Protein AF-A0A9E7PGQ9-F1 (afdb_monomer)

Secondary structure (DSSP, 8-state):
------S----S-SS-----TT---EEEEEP-STT--TTEEEEE-TTS-EEEEEGGG-

Foldseek 3Di:
DDDDDPDDDDDPCPDADDDDPPFDKDWDDQDDDPPPLRQWTWIAGPVGDIHIDGNVRD

pLDDT: mean 89.56, std 6.05, range [75.25, 96.75]

Structure (mmCIF, N/CA/C/O backbone):
data_AF-A0A9E7PGQ9-F1
#
_entry.id   AF-A0A9E7PGQ9-F1
#
loop_
_atom_site.group_PDB
_atom_site.id
_atom_site.type_symbol
_atom_site.label_atom_id
_atom_site.label_alt_id
_atom_site.label_comp_id
_atom_site.label_asym_id
_atom_site.label_entity_id
_atom_site.label_seq_id
_atom_site.pdbx_PDB_ins_code
_atom_site.Cartn_x
_atom_site.Cartn_y
_atom_site.Cartn_z
_atom_site.occupancy
_atom_site.B_iso_or_equiv
_atom_site.auth_seq_id
_atom_site.auth_comp_id
_atom_site.auth_asym_id
_atom_site.auth_atom_id
_atom_site.pdbx_PDB_model_num
ATOM 1 N N . MET A 1 1 ? -6.021 -0.902 -24.489 1.00 75.25 1 MET A N 1
ATOM 2 C CA . MET A 1 1 ? -4.593 -1.249 -24.678 1.00 75.25 1 MET A CA 1
ATOM 3 C C . MET A 1 1 ? -4.376 -2.680 -24.195 1.00 75.25 1 MET A C 1
ATOM 5 O O . MET A 1 1 ? -4.966 -3.022 -23.178 1.00 75.25 1 MET A O 1
ATOM 9 N N . LYS A 1 2 ? -3.595 -3.512 -24.895 1.00 87.94 2 LYS A N 1
ATOM 10 C CA . LYS A 1 2 ? -3.210 -4.860 -24.433 1.00 87.94 2 LYS A CA 1
ATOM 11 C C . LYS A 1 2 ? -1.687 -4.935 -24.358 1.00 87.94 2 LYS A C 1
ATOM 13 O O . LYS A 1 2 ? -1.021 -4.441 -25.260 1.00 87.94 2 LYS A O 1
ATOM 18 N N . TRP A 1 3 ? -1.173 -5.550 -23.301 1.00 93.56 3 TRP A N 1
ATOM 19 C CA . TRP A 1 3 ? 0.256 -5.712 -23.042 1.00 93.56 3 TRP A CA 1
ATOM 20 C C . TRP A 1 3 ? 0.549 -7.191 -22.778 1.00 93.56 3 TRP A C 1
ATOM 22 O O . TRP A 1 3 ? -0.322 -7.905 -22.280 1.00 93.56 3 TRP A O 1
ATOM 32 N N . ILE A 1 4 ? 1.756 -7.647 -23.115 1.00 94.44 4 ILE A N 1
ATOM 33 C CA . ILE A 1 4 ? 2.239 -9.005 -22.833 1.00 94.44 4 ILE A CA 1
ATOM 34 C C . ILE A 1 4 ? 3.432 -8.906 -21.885 1.00 94.44 4 ILE A C 1
ATOM 36 O O . ILE A 1 4 ? 4.338 -8.103 -22.102 1.00 94.44 4 ILE A O 1
ATOM 40 N N . ALA A 1 5 ? 3.432 -9.732 -20.839 1.00 95.00 5 ALA A N 1
ATOM 41 C CA . ALA A 1 5 ? 4.590 -9.898 -19.973 1.00 95.00 5 ALA A CA 1
ATOM 42 C C . ALA A 1 5 ? 5.718 -10.594 -20.749 1.00 95.00 5 ALA A C 1
ATOM 44 O O . ALA A 1 5 ? 5.509 -11.653 -21.336 1.00 95.00 5 ALA A O 1
ATOM 45 N N . ILE A 1 6 ? 6.914 -10.008 -20.735 1.00 96.75 6 ILE A N 1
ATOM 46 C CA . ILE A 1 6 ? 8.087 -10.541 -21.449 1.00 96.75 6 ILE A CA 1
ATOM 47 C C . ILE A 1 6 ? 8.970 -11.444 -20.577 1.00 96.75 6 ILE A C 1
ATOM 49 O O . ILE A 1 6 ? 9.880 -12.094 -21.081 1.00 96.75 6 ILE A O 1
ATOM 53 N N . ALA A 1 7 ? 8.717 -11.487 -19.267 1.00 95.62 7 ALA A N 1
ATOM 54 C CA . ALA A 1 7 ? 9.486 -12.265 -18.306 1.00 95.62 7 ALA A CA 1
ATOM 55 C C . ALA A 1 7 ? 8.618 -12.680 -17.111 1.00 95.62 7 ALA A C 1
ATOM 57 O O . ALA A 1 7 ? 7.585 -12.068 -16.828 1.00 95.62 7 ALA A O 1
ATOM 58 N N . LYS A 1 8 ? 9.064 -13.712 -16.385 1.00 92.56 8 LYS A N 1
ATOM 59 C CA . LYS A 1 8 ? 8.483 -14.071 -15.086 1.00 92.56 8 LYS A CA 1
ATOM 60 C C . LYS A 1 8 ? 8.836 -12.984 -14.070 1.00 92.56 8 LYS A C 1
ATOM 62 O O . LYS A 1 8 ? 10.001 -12.622 -13.949 1.00 92.56 8 LYS A O 1
ATOM 67 N N . HIS A 1 9 ? 7.847 -12.511 -13.320 1.00 88.50 9 HIS A N 1
ATOM 68 C CA . HIS A 1 9 ? 8.052 -11.601 -12.198 1.00 88.50 9 HIS A CA 1
ATOM 69 C C . HIS A 1 9 ? 7.827 -12.348 -10.883 1.00 88.50 9 HIS A C 1
ATOM 71 O O . HIS A 1 9 ? 6.844 -13.076 -10.737 1.00 88.50 9 HIS A O 1
ATOM 77 N N . ARG A 1 10 ? 8.736 -12.158 -9.927 1.00 85.19 10 ARG A N 1
ATOM 78 C CA . ARG A 1 10 ? 8.549 -12.537 -8.528 1.00 85.19 10 ARG A CA 1
ATOM 79 C C . ARG A 1 10 ? 8.561 -11.248 -7.724 1.00 85.19 10 ARG A C 1
ATOM 81 O O . ARG A 1 10 ? 9.520 -10.492 -7.829 1.00 85.19 10 ARG A O 1
ATOM 88 N N . SER A 1 11 ? 7.506 -11.025 -6.946 1.00 81.19 11 SER A N 1
ATOM 89 C CA . SER A 1 11 ? 7.447 -9.894 -6.024 1.00 81.19 11 SER A CA 1
ATOM 90 C C . SER A 1 11 ? 8.622 -9.961 -5.050 1.00 81.19 11 SER A C 1
ATOM 92 O O . SER A 1 11 ? 8.927 -11.035 -4.522 1.00 81.19 11 SER A O 1
ATOM 94 N N . GLU A 1 12 ? 9.254 -8.821 -4.785 1.00 79.81 12 GLU A N 1
ATOM 95 C CA . GLU A 1 12 ? 10.234 -8.706 -3.699 1.00 79.81 12 GLU A CA 1
ATOM 96 C C . GLU A 1 12 ? 9.557 -8.785 -2.319 1.00 79.81 12 GLU A C 1
ATOM 98 O O . GLU A 1 12 ? 10.183 -9.165 -1.332 1.00 79.81 12 GLU A O 1
ATOM 103 N N . TYR A 1 13 ? 8.242 -8.549 -2.268 1.00 76.75 13 TYR A N 1
ATOM 104 C CA . TYR A 1 13 ? 7.405 -8.691 -1.081 1.00 76.75 13 TYR A CA 1
ATOM 105 C C . TYR A 1 13 ? 6.641 -10.014 -1.138 1.00 76.75 13 TYR A C 1
ATOM 107 O O . TYR A 1 13 ? 5.612 -10.128 -1.807 1.00 76.75 13 TYR A O 1
ATOM 115 N N . ILE A 1 14 ? 7.171 -11.030 -0.454 1.00 76.06 14 ILE A N 1
ATOM 116 C CA . ILE A 1 14 ? 6.621 -12.399 -0.436 1.00 76.06 14 ILE A CA 1
ATOM 117 C C . ILE A 1 14 ? 5.272 -12.463 0.305 1.00 76.06 14 ILE A C 1
ATOM 119 O O . ILE A 1 14 ? 4.438 -13.301 -0.025 1.00 76.06 14 ILE A O 1
ATOM 123 N N . ALA A 1 15 ? 5.046 -11.563 1.265 1.00 82.31 15 ALA A N 1
ATOM 124 C CA . ALA A 1 15 ? 3.817 -11.455 2.046 1.00 82.31 15 ALA A CA 1
ATOM 125 C C . ALA A 1 15 ? 3.366 -9.982 2.101 1.00 82.31 15 ALA A C 1
ATOM 127 O O . ALA A 1 15 ? 3.683 -9.282 3.062 1.00 82.31 15 ALA A O 1
ATOM 128 N N . PRO A 1 16 ? 2.717 -9.465 1.042 1.00 85.62 16 PRO A N 1
ATOM 129 C CA . PRO A 1 16 ? 2.223 -8.094 1.038 1.00 85.62 16 PRO A CA 1
ATOM 130 C C . PRO A 1 16 ? 1.068 -7.923 2.033 1.00 85.62 16 PRO A C 1
ATOM 132 O O . PRO A 1 16 ? 0.328 -8.869 2.308 1.00 85.62 16 PRO A O 1
ATOM 135 N N . ILE A 1 17 ? 0.872 -6.695 2.514 1.00 90.62 17 ILE A N 1
ATOM 136 C CA . ILE A 1 17 ? -0.335 -6.337 3.261 1.00 90.62 17 ILE A CA 1
ATOM 137 C C . ILE A 1 17 ? -1.565 -6.448 2.347 1.00 90.62 17 ILE A C 1
ATOM 139 O O . ILE A 1 17 ? -1.548 -6.001 1.199 1.00 90.62 17 ILE A O 1
ATOM 143 N N . THR A 1 18 ? -2.646 -7.037 2.859 1.00 90.94 18 THR A N 1
ATOM 144 C CA . THR A 1 18 ? -3.928 -7.156 2.150 1.00 90.94 18 THR A CA 1
ATOM 145 C C . THR A 1 18 ? -5.081 -6.848 3.093 1.00 90.94 18 THR A C 1
ATOM 147 O O . THR A 1 18 ? -5.067 -7.294 4.235 1.00 90.94 18 THR A O 1
ATOM 150 N N . PHE A 1 19 ? -6.086 -6.113 2.618 1.00 93.06 19 PHE A N 1
ATOM 151 C CA . PHE A 1 19 ? -7.275 -5.740 3.387 1.00 93.06 19 PHE A CA 1
ATOM 152 C C . PHE A 1 19 ? -8.454 -5.455 2.448 1.00 93.06 19 PHE A C 1
ATOM 154 O O . PHE A 1 19 ? -8.282 -5.319 1.235 1.00 93.06 19 PHE A O 1
ATOM 161 N N . SER A 1 20 ? -9.665 -5.390 3.000 1.00 93.81 20 SER A N 1
ATOM 162 C CA . SER A 1 20 ? -10.883 -5.094 2.237 1.00 93.81 20 SER A CA 1
ATOM 163 C C . SER A 1 20 ? -11.261 -3.618 2.345 1.00 93.81 20 SER A C 1
ATOM 165 O O . SER A 1 20 ? -10.878 -2.923 3.285 1.00 93.81 20 SER A O 1
ATOM 167 N N . LYS A 1 21 ? -12.060 -3.121 1.394 1.00 94.12 21 LYS A N 1
ATOM 168 C CA . LYS A 1 21 ? -12.625 -1.768 1.490 1.00 94.12 21 LYS A CA 1
ATOM 169 C C . LYS A 1 21 ? -13.389 -1.616 2.812 1.00 94.12 21 LYS A C 1
ATOM 171 O O . LYS A 1 21 ? -14.253 -2.433 3.116 1.00 94.12 21 LYS A O 1
ATOM 176 N N . GLY A 1 22 ? -13.098 -0.546 3.550 1.00 93.75 22 GLY A N 1
ATOM 177 C CA . GLY A 1 22 ? -13.696 -0.272 4.859 1.00 93.75 22 GLY A CA 1
ATOM 178 C C . GLY A 1 22 ? -12.928 -0.860 6.046 1.00 93.75 22 GLY A C 1
ATOM 179 O O . GLY A 1 22 ? -13.307 -0.595 7.184 1.00 93.75 22 GLY A O 1
ATOM 180 N N . THR A 1 23 ? -11.849 -1.617 5.817 1.00 94.50 23 THR A N 1
ATOM 181 C CA . THR A 1 23 ? -10.914 -1.994 6.884 1.00 94.50 23 THR A CA 1
ATOM 182 C C . THR A 1 23 ? -10.242 -0.743 7.459 1.00 94.50 23 THR A C 1
ATOM 184 O O . THR A 1 23 ? -9.778 0.116 6.712 1.00 94.50 23 THR A O 1
ATOM 187 N N . LEU A 1 24 ? -10.177 -0.647 8.790 1.00 94.12 24 LEU A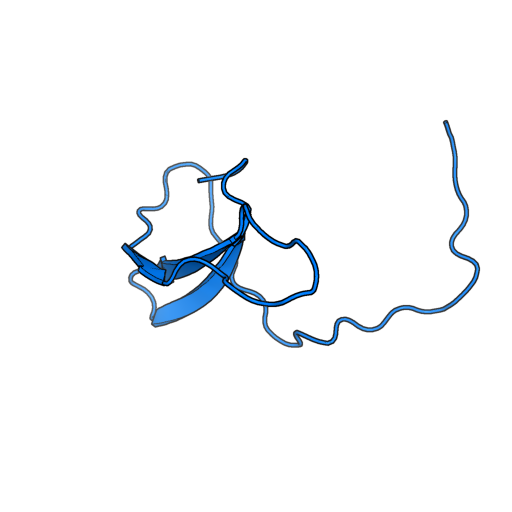 N 1
ATOM 188 C CA . LEU A 1 24 ? -9.450 0.421 9.474 1.00 94.12 24 LEU A CA 1
ATOM 189 C C . LEU A 1 24 ? -7.939 0.188 9.365 1.00 94.12 24 LEU A C 1
ATOM 191 O O . LEU A 1 24 ? -7.443 -0.887 9.701 1.00 94.12 24 LEU A O 1
ATOM 195 N N . LEU A 1 25 ? -7.218 1.219 8.926 1.00 95.00 25 LEU A N 1
ATOM 196 C CA . LEU A 1 25 ? -5.763 1.218 8.815 1.00 95.00 25 LEU A CA 1
ATOM 197 C C . LEU A 1 25 ? -5.158 2.146 9.868 1.00 95.00 25 LEU A C 1
ATOM 199 O O . LEU A 1 25 ? -5.552 3.306 9.995 1.00 95.00 25 LEU A O 1
ATOM 203 N N . LYS A 1 26 ? -4.148 1.661 10.588 1.00 95.56 26 LYS A N 1
ATOM 204 C CA . LYS A 1 26 ? -3.251 2.505 11.383 1.00 95.56 26 LYS A CA 1
ATOM 205 C C . LYS A 1 26 ? -2.169 3.036 10.454 1.00 95.56 26 LYS A C 1
ATOM 207 O O . LYS A 1 26 ? -1.295 2.277 10.038 1.00 95.56 26 LYS A O 1
ATOM 212 N N . ILE A 1 27 ? -2.255 4.320 10.115 1.00 94.88 27 ILE A N 1
ATOM 213 C CA . ILE A 1 27 ? -1.290 4.990 9.239 1.00 94.88 27 ILE A CA 1
ATOM 214 C C . ILE A 1 27 ? -0.036 5.348 10.037 1.00 94.88 27 ILE A C 1
ATOM 216 O O . ILE A 1 27 ? -0.122 6.022 11.062 1.00 94.88 27 ILE A O 1
ATOM 220 N N . GLY A 1 28 ? 1.115 4.871 9.570 1.00 93.88 28 GLY A N 1
ATOM 221 C CA . GLY A 1 28 ? 2.430 5.138 10.138 1.00 93.88 28 GLY A CA 1
ATOM 222 C C . GLY A 1 28 ? 3.262 6.072 9.262 1.00 93.88 28 GLY A C 1
ATOM 223 O O . GLY A 1 28 ? 2.800 7.125 8.824 1.00 93.88 28 GLY A O 1
ATOM 224 N N . GLU A 1 29 ? 4.516 5.686 9.038 1.00 94.00 29 GLU A N 1
ATOM 225 C CA . GLU A 1 29 ? 5.508 6.502 8.338 1.00 94.00 29 GLU A CA 1
ATOM 226 C C . GLU A 1 29 ? 5.146 6.724 6.869 1.00 94.00 29 GLU A C 1
ATOM 228 O O . GLU A 1 29 ? 4.663 5.824 6.182 1.00 94.00 29 GLU A O 1
ATOM 233 N N . LYS A 1 30 ? 5.425 7.930 6.373 1.00 93.94 30 LYS A N 1
ATOM 234 C CA . LYS A 1 30 ? 5.399 8.232 4.943 1.00 93.94 30 LYS A CA 1
ATOM 235 C C . LYS A 1 30 ? 6.737 7.830 4.328 1.00 93.94 30 LYS A C 1
ATOM 237 O O . LYS A 1 30 ? 7.780 8.120 4.908 1.00 93.94 30 LYS A O 1
ATOM 242 N N . TYR A 1 31 ? 6.724 7.227 3.144 1.00 91.94 31 TYR A N 1
ATOM 243 C CA . TYR A 1 31 ? 7.952 6.921 2.416 1.00 91.94 31 TYR A CA 1
ATOM 244 C C . TYR A 1 31 ? 8.715 8.210 2.067 1.00 91.94 31 TYR A C 1
ATOM 246 O O . TYR A 1 31 ? 8.105 9.208 1.679 1.00 91.94 31 TYR A O 1
ATOM 254 N N . GLN A 1 32 ? 10.040 8.200 2.234 1.00 88.88 32 GLN A N 1
ATOM 255 C CA . GLN A 1 32 ? 10.937 9.350 2.006 1.00 88.88 32 GLN A CA 1
ATOM 256 C C . GLN A 1 32 ? 12.187 8.970 1.178 1.00 88.88 32 GLN A C 1
ATOM 258 O O . GLN A 1 32 ? 13.195 9.672 1.220 1.00 88.88 32 GLN A O 1
ATOM 263 N N . GLY A 1 33 ? 12.161 7.837 0.468 1.00 86.06 33 GLY A N 1
ATOM 264 C CA . GLY A 1 33 ? 13.275 7.389 -0.378 1.00 86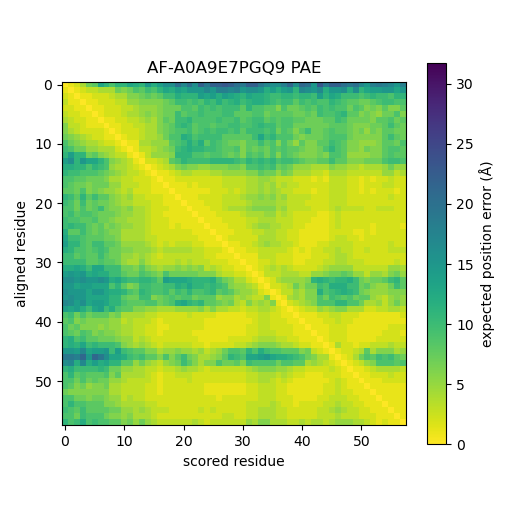.06 33 GLY A CA 1
ATOM 265 C C . GLY A 1 33 ? 13.379 8.146 -1.707 1.00 86.06 33 GLY A C 1
ATOM 266 O O . GLY A 1 33 ? 12.460 8.850 -2.121 1.00 86.06 33 GLY A O 1
ATOM 267 N N . SER A 1 34 ? 14.515 7.987 -2.388 1.00 81.50 34 SER A N 1
ATOM 268 C CA . SER A 1 34 ? 14.843 8.685 -3.643 1.00 81.50 34 SER A CA 1
ATOM 269 C C . SER A 1 34 ? 14.131 8.113 -4.876 1.00 81.50 34 SER A C 1
ATOM 271 O O . SER A 1 34 ? 14.208 8.685 -5.963 1.00 81.50 34 SER A O 1
ATOM 273 N N . GLU A 1 35 ? 13.401 7.010 -4.716 1.00 82.12 35 GLU A N 1
ATOM 274 C CA . GLU A 1 35 ? 12.656 6.312 -5.765 1.00 82.12 35 GLU A CA 1
ATOM 275 C C . GLU A 1 35 ? 11.359 7.034 -6.187 1.00 82.12 35 GLU A C 1
ATOM 277 O O . GLU A 1 35 ? 10.589 6.497 -6.986 1.00 82.12 35 GLU A O 1
ATOM 282 N N . ASN A 1 36 ? 11.110 8.253 -5.686 1.00 75.88 36 ASN A N 1
ATOM 283 C CA . ASN A 1 36 ? 9.912 9.066 -5.946 1.00 75.88 36 ASN A CA 1
ATOM 284 C C . ASN A 1 36 ? 8.597 8.343 -5.603 1.00 75.88 36 ASN A C 1
ATOM 286 O O . ASN A 1 36 ? 7.570 8.504 -6.267 1.00 75.88 36 ASN A O 1
ATOM 290 N N . TRP A 1 37 ? 8.603 7.526 -4.551 1.00 83.12 37 TRP A N 1
ATOM 291 C CA . TRP A 1 37 ? 7.399 6.883 -4.019 1.00 83.12 37 TRP A CA 1
ATOM 292 C C . TRP A 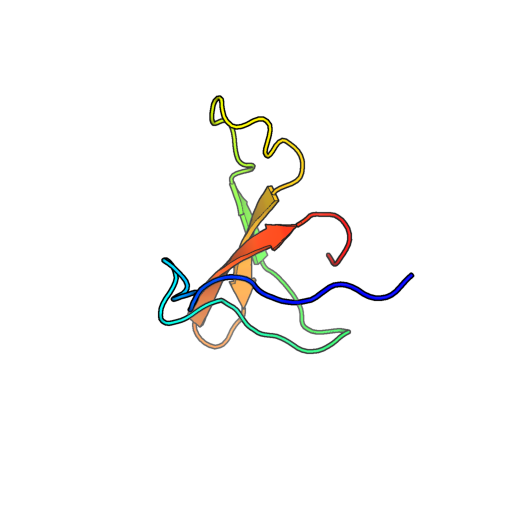1 37 ? 6.706 7.792 -2.995 1.00 83.12 37 TRP A C 1
ATOM 294 O O . TRP A 1 37 ? 6.305 7.360 -1.918 1.00 83.12 37 TRP A O 1
ATOM 304 N N . ASP A 1 38 ? 6.525 9.066 -3.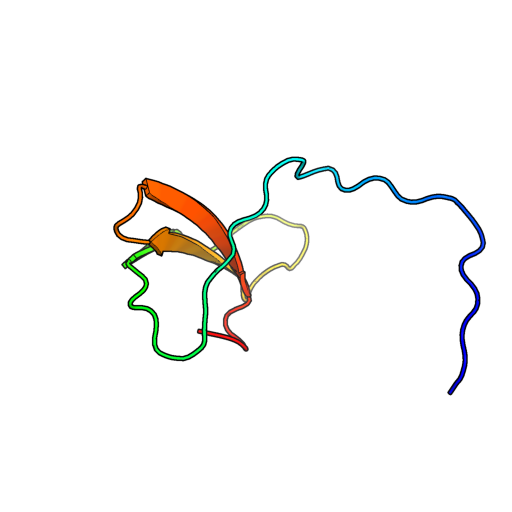347 1.00 79.50 38 ASP A N 1
ATOM 305 C CA . ASP A 1 38 ? 6.072 10.137 -2.442 1.00 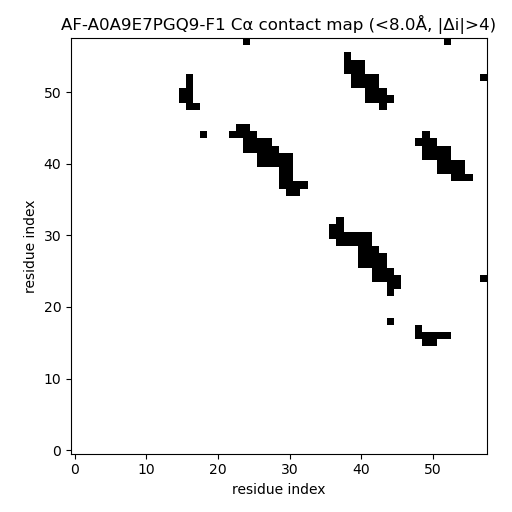79.50 38 ASP A CA 1
ATOM 306 C C . ASP A 1 38 ? 4.649 9.954 -1.898 1.00 79.50 38 ASP A C 1
ATOM 308 O O . ASP A 1 38 ? 4.205 10.718 -1.045 1.00 79.50 38 ASP A O 1
ATOM 312 N N . ASN A 1 39 ? 3.913 8.961 -2.392 1.00 88.94 39 ASN A N 1
ATOM 313 C CA . ASN A 1 39 ? 2.524 8.692 -2.037 1.00 88.94 39 ASN A CA 1
ATOM 314 C C . ASN A 1 39 ? 2.356 7.323 -1.373 1.00 88.94 39 ASN A C 1
ATOM 316 O O . ASN A 1 39 ? 1.338 6.677 -1.580 1.00 88.94 39 ASN A O 1
ATOM 320 N N . TRP A 1 40 ? 3.343 6.859 -0.607 1.00 93.69 40 TRP A N 1
ATOM 321 C CA . TRP A 1 40 ? 3.268 5.586 0.113 1.00 93.69 40 TRP A CA 1
ATOM 322 C C . TRP A 1 40 ? 3.354 5.779 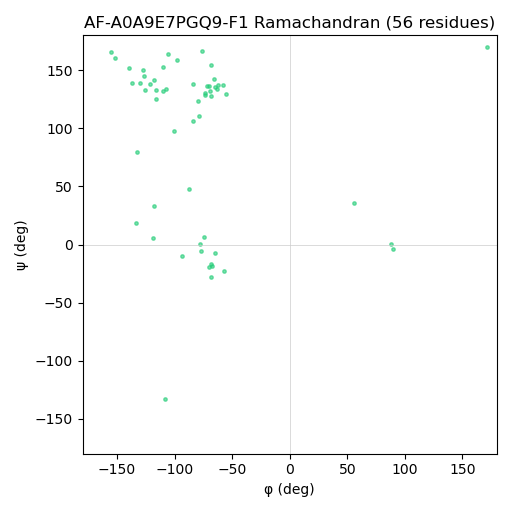1.623 1.00 93.69 40 TRP A C 1
ATOM 324 O O . TRP A 1 40 ? 4.131 6.601 2.112 1.00 93.69 40 TRP A O 1
ATOM 334 N N . TYR A 1 41 ? 2.567 4.990 2.351 1.00 94.81 41 TYR A N 1
ATOM 335 C CA . TYR A 1 41 ? 2.510 4.993 3.810 1.00 94.81 41 TYR A CA 1
ATOM 336 C C . TYR A 1 41 ? 2.651 3.579 4.362 1.00 94.81 41 TYR A C 1
ATOM 338 O O . TYR A 1 41 ? 2.052 2.643 3.830 1.00 94.81 41 TYR A O 1
ATOM 346 N N . PHE A 1 42 ? 3.408 3.414 5.442 1.00 94.06 42 PHE A N 1
ATOM 347 C CA . PHE A 1 42 ? 3.498 2.148 6.155 1.00 94.06 42 PHE A CA 1
ATOM 348 C C . PHE A 1 42 ? 2.264 1.991 7.041 1.00 94.06 42 PHE A C 1
ATOM 350 O O . PHE A 1 42 ? 2.079 2.739 8.001 1.00 94.06 42 PHE A O 1
ATOM 357 N N . CYS A 1 43 ? 1.391 1.052 6.694 1.00 95.19 43 CYS A N 1
ATOM 358 C CA . CYS A 1 43 ? 0.109 0.846 7.356 1.00 95.19 43 CYS A CA 1
ATOM 359 C C . CYS A 1 43 ? 0.109 -0.458 8.148 1.00 95.19 43 CYS A C 1
ATOM 361 O O . CYS A 1 43 ? 0.789 -1.414 7.773 1.00 95.19 43 CYS A O 1
ATOM 363 N N . LYS A 1 44 ? -0.704 -0.510 9.206 1.00 95.12 44 LYS A N 1
ATOM 364 C CA . LYS A 1 44 ? -1.002 -1.742 9.950 1.00 95.12 44 LYS A CA 1
ATOM 365 C C . LYS A 1 44 ? -2.504 -1.962 10.059 1.00 95.12 44 LYS A C 1
ATOM 367 O O . LYS A 1 44 ? -3.252 -0.999 10.241 1.00 95.12 44 LYS A O 1
ATOM 372 N N . VAL A 1 45 ? -2.931 -3.214 10.015 1.00 93.44 45 VAL A N 1
ATOM 373 C CA . VAL A 1 45 ? -4.296 -3.647 10.356 1.00 93.44 45 VAL A CA 1
ATOM 374 C C . VAL A 1 45 ? -4.311 -4.342 11.720 1.00 93.44 45 VAL A C 1
ATOM 376 O O . VAL A 1 45 ? -3.268 -4.700 12.267 1.00 93.44 45 VAL A O 1
ATOM 379 N N . ASP A 1 46 ? -5.494 -4.492 12.317 1.00 84.38 46 ASP A N 1
ATOM 380 C CA . ASP A 1 46 ? -5.633 -5.013 13.686 1.00 84.38 46 ASP A CA 1
ATOM 381 C C . ASP A 1 46 ? -5.240 -6.492 13.846 1.00 84.38 46 ASP A C 1
ATOM 383 O O . ASP A 1 46 ? -4.929 -6.913 14.957 1.00 84.38 46 ASP A O 1
ATOM 387 N N . ASP A 1 47 ? -5.190 -7.264 12.757 1.00 80.94 47 ASP A N 1
ATOM 388 C CA . ASP A 1 47 ? -4.703 -8.652 12.760 1.00 80.94 47 ASP A CA 1
ATOM 389 C C . ASP A 1 47 ? -3.163 -8.768 12.785 1.00 80.94 47 ASP A C 1
ATOM 391 O O . ASP A 1 47 ? -2.621 -9.873 12.819 1.00 80.94 47 ASP A O 1
ATOM 395 N N . GLY A 1 48 ? -2.458 -7.631 12.806 1.00 81.56 48 GLY A N 1
ATOM 396 C CA . GLY A 1 48 ? -1.001 -7.564 12.849 1.00 81.56 48 GLY A CA 1
ATOM 397 C C . GLY A 1 48 ? -0.319 -7.576 11.481 1.00 81.56 48 GLY A C 1
ATOM 398 O O . GLY A 1 48 ? 0.908 -7.491 11.445 1.00 81.56 48 GLY A O 1
ATOM 399 N N . LEU A 1 49 ? -1.056 -7.637 10.365 1.00 90.88 49 LEU A N 1
ATOM 400 C CA . LEU A 1 49 ? -0.467 -7.439 9.040 1.00 90.88 49 LEU A CA 1
ATOM 401 C C . LEU A 1 49 ? -0.050 -5.975 8.851 1.00 90.88 49 LEU A C 1
ATOM 403 O O . LEU A 1 49 ? -0.783 -5.035 9.174 1.00 90.88 49 LEU A O 1
ATOM 407 N N . GLU A 1 50 ? 1.137 -5.786 8.286 1.00 93.12 50 GLU A N 1
ATOM 408 C CA . GLU A 1 50 ? 1.719 -4.473 8.039 1.00 93.12 50 GLU A CA 1
ATOM 409 C C . GLU A 1 50 ? 2.428 -4.417 6.687 1.00 93.12 50 GLU A C 1
ATOM 411 O O . GLU A 1 50 ? 2.890 -5.429 6.158 1.00 93.12 50 GLU A O 1
ATOM 416 N N . GLY A 1 51 ? 2.486 -3.227 6.098 1.00 92.56 51 GLY A N 1
ATOM 417 C CA . GLY A 1 51 ? 3.130 -3.031 4.809 1.00 92.56 51 GLY A CA 1
ATOM 418 C C . GLY A 1 51 ? 2.898 -1.649 4.219 1.00 92.56 51 GLY A C 1
ATOM 419 O O . GLY A 1 51 ? 2.085 -0.862 4.703 1.00 92.56 51 GLY A O 1
ATOM 420 N N . TRP A 1 52 ? 3.630 -1.359 3.148 1.00 92.88 52 TRP A N 1
ATOM 421 C CA . TRP A 1 52 ? 3.491 -0.117 2.399 1.00 92.88 52 TRP A CA 1
ATOM 422 C C . TRP A 1 52 ? 2.206 -0.132 1.567 1.00 92.88 52 TRP A C 1
ATOM 424 O O . TRP A 1 52 ? 1.939 -1.086 0.837 1.00 92.88 52 TRP A O 1
ATOM 434 N N . VAL A 1 53 ? 1.425 0.940 1.669 1.00 93.88 53 VAL A N 1
ATOM 435 C CA . VAL A 1 53 ? 0.156 1.129 0.961 1.00 93.88 53 VAL A CA 1
ATOM 436 C C . VAL A 1 53 ? 0.203 2.457 0.201 1.00 93.88 53 VAL A C 1
ATOM 438 O O . VAL A 1 53 ? 0.605 3.472 0.780 1.00 93.88 53 VAL A O 1
ATOM 441 N N . PRO A 1 54 ? -0.194 2.484 -1.083 1.00 93.38 54 PRO A N 1
ATOM 442 C CA . PRO A 1 54 ? -0.277 3.724 -1.836 1.00 93.38 54 PRO A CA 1
ATOM 443 C C . PRO A 1 54 ? -1.467 4.563 -1.350 1.00 93.38 54 PRO A C 1
ATOM 445 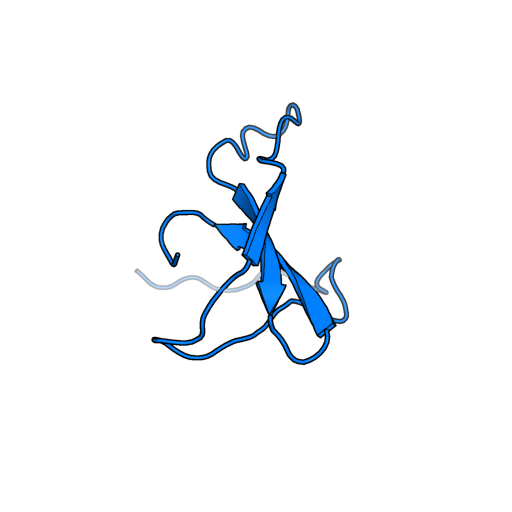O O . PRO A 1 54 ? -2.573 4.057 -1.170 1.00 93.38 54 PRO A O 1
ATOM 448 N N . ALA A 1 55 ? -1.260 5.864 -1.185 1.00 93.81 55 ALA A N 1
ATOM 449 C CA . ALA A 1 55 ? -2.231 6.820 -0.657 1.00 93.81 55 ALA A CA 1
ATOM 450 C C . ALA A 1 55 ? -3.549 6.863 -1.446 1.00 93.81 55 ALA A C 1
ATOM 452 O O . ALA A 1 55 ? -4.575 7.268 -0.921 1.00 93.81 55 ALA A O 1
ATOM 453 N N . GLN A 1 56 ? -3.531 6.435 -2.708 1.00 92.94 56 GLN A N 1
ATOM 454 C CA . GLN A 1 56 ? -4.685 6.413 -3.603 1.00 92.94 56 GLN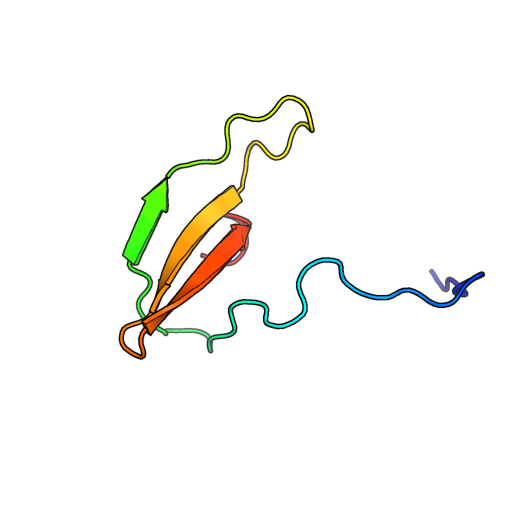 A CA 1
ATOM 455 C C . GLN A 1 56 ? -5.762 5.393 -3.201 1.00 92.94 56 GLN A C 1
ATOM 457 O O . GLN A 1 56 ? -6.872 5.468 -3.728 1.00 92.94 56 GLN A O 1
ATOM 462 N N . ILE A 1 57 ? -5.434 4.419 -2.344 1.00 91.94 57 ILE A N 1
ATOM 463 C CA . ILE A 1 57 ? -6.365 3.363 -1.904 1.00 91.94 57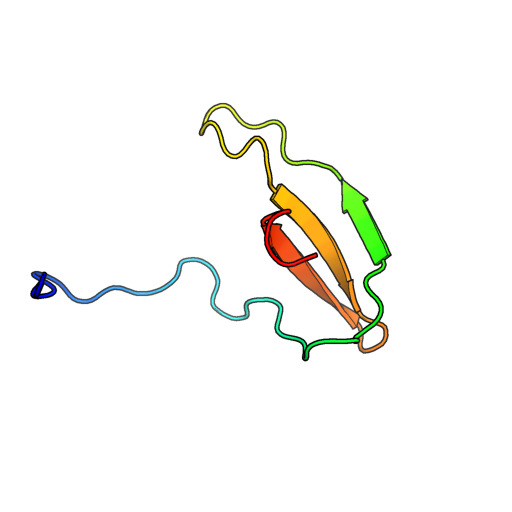 ILE A CA 1
ATOM 464 C C . ILE A 1 57 ? -6.620 3.364 -0.390 1.00 91.94 57 ILE A C 1
ATOM 466 O O . ILE A 1 57 ? -7.265 2.437 0.104 1.00 91.94 57 ILE A O 1
ATOM 470 N N . ILE A 1 58 ? -6.091 4.364 0.320 1.00 89.12 58 ILE A N 1
ATOM 471 C CA . ILE A 1 58 ? -6.353 4.619 1.743 1.00 89.12 58 ILE A CA 1
ATOM 472 C C . ILE A 1 58 ? -7.633 5.450 1.867 1.00 89.12 58 ILE A C 1
ATOM 474 O O . ILE A 1 58 ? -7.816 6.376 1.044 1.00 89.12 58 ILE A O 1
#

Nearest PDB structures (foldseek):
  8c1v-assembly1_D  TM=5.990E-01  e=1.001E-02  Homo sapiens
  1n5z-assembly2_B  TM=6.532E-01  e=1.711E-01  Saccharomyces cerevisiae
  2rf0-assembly4_D  TM=6.463E-01  e=3.479E-01  Homo sapiens
  1n5z-assembly1_A  TM=6.505E-01  e=3.058E-01  Saccharomyces cerevisiae
  1jqq-assembly1_A  TM=7.055E-01  e=6.633E-01  Saccharomyces cerevisiae

Solvent-accessible surface area (backbone atoms only — not comparable to full-atom values): 4033 Å² total; per-residue (Å²): 139,88,85,78,84,91,67,91,82,78,72,93,58,88,75,68,58,82,84,60,95,88,62,72,68,49,80,59,56,65,51,82,64,93,83,72,51,76,53,29,29,36,31,34,38,92,90,70,51,49,36,79,41,54,56,92,80,109

Organism: Acinetobacter bereziniae (NCBI:txid106648)

Radius of gyration: 13.93 Å; Cα contacts (8 Å, |Δi|>4): 69; chains: 1; bounding box: 28×24×38 Å

Mean predicted aligned error: 5.36 Å

Sequence (58 aa):
MKWIAIAKHRSEYIAPITFSKGTLLKIGEKYQGSENWDNWYFCKVDDGLEGWVPAQII

InterPro domains:
  IPR001452 SH3 domain [PF07653] (4-57)
  IPR036028 SH3-like domain superfamily [SSF50044] (5-57)